Protein AF-A0A924BIV0-F1 (afdb_monomer_lite)

Secondary structure (DSSP, 8-state):
-HHHHHHHHHHHHHHHHHHHHHHHHHHHHHHHHHHHHHHHHHHHTT--------HHHHHHHHHHSTTHHHHHHT-HHHHHHHHHHHHHHHHHIIIIIHHHHHHHHHTT---HHHHHHHHHHHHHHHHHHHHHHHHHHHHH-HHHHHHHHHHHHHHHHHHHHHHHHHHHHHHHHHT--

Foldseek 3Di:
DVVVVVVVVVVVVVVVVVPPVVVVVVVVVVVVVVVVVVVVVVVVVPPPPPVLQPLVVLLVLCLVQPLRLCVSLVVNVSSVVLNCVLVVLVCCLVPPLVVVVVVCVVVVNPPVPSVVVNVCSVVVNVVSSVVSSVVSSLSSDPVNVVVVVVVVVVVVVVVVVVVVVVVVVVVVVVVVD

Radius of gyration: 33.02 Å; chains: 1; bounding box: 46×72×98 Å

Structure (mmCIF, N/CA/C/O backbone):
data_AF-A0A924BIV0-F1
#
_entry.id   AF-A0A924BIV0-F1
#
loop_
_atom_site.group_PDB
_atom_site.id
_atom_site.type_symbol
_atom_site.label_atom_id
_atom_site.label_alt_id
_atom_site.label_comp_id
_atom_site.label_asy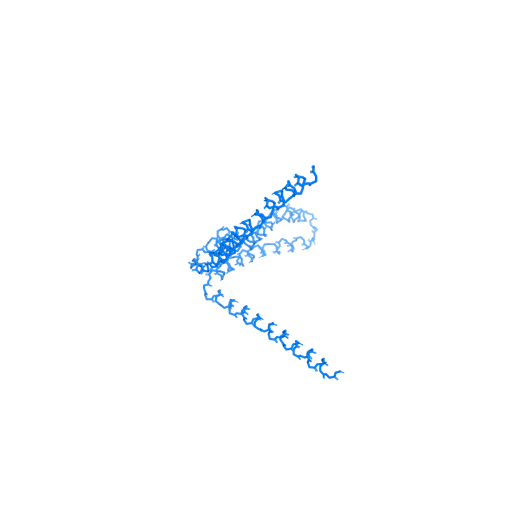m_id
_atom_site.label_entity_id
_atom_site.label_seq_id
_atom_site.pdbx_PDB_ins_code
_atom_site.Cartn_x
_atom_site.Cartn_y
_atom_site.Cartn_z
_atom_site.occupancy
_atom_site.B_iso_or_equiv
_atom_site.auth_seq_id
_atom_site.auth_comp_id
_atom_site.auth_asym_id
_atom_site.auth_atom_id
_atom_site.pdbx_PDB_model_num
ATOM 1 N N . MET A 1 1 ? 3.854 55.181 69.488 1.00 54.97 1 MET A N 1
ATOM 2 C CA . MET A 1 1 ? 4.369 54.739 68.169 1.00 54.97 1 MET A CA 1
ATOM 3 C C . MET A 1 1 ? 4.335 53.222 67.952 1.00 54.97 1 MET A C 1
ATOM 5 O O . MET A 1 1 ? 3.823 52.816 66.922 1.00 54.97 1 MET A O 1
ATOM 9 N N . LYS A 1 2 ? 4.766 52.363 68.896 1.00 56.31 2 LYS A N 1
ATOM 10 C CA . LYS A 1 2 ? 4.777 50.891 68.697 1.00 56.31 2 LYS A CA 1
ATOM 11 C C . LYS A 1 2 ? 3.407 50.256 68.369 1.00 56.31 2 LYS A C 1
ATOM 13 O O . LYS A 1 2 ? 3.348 49.389 67.512 1.00 56.31 2 LYS A O 1
ATOM 18 N N . LYS A 1 3 ? 2.306 50.734 68.967 1.00 59.84 3 LYS A N 1
ATOM 19 C CA . LYS A 1 3 ? 0.949 50.187 68.734 1.00 59.84 3 LYS A CA 1
ATOM 20 C C . LYS A 1 3 ? 0.393 50.441 67.320 1.00 59.84 3 LYS A C 1
ATOM 22 O O . LYS A 1 3 ? -0.387 49.635 66.831 1.00 59.84 3 LYS A O 1
ATOM 27 N N . LEU A 1 4 ? 0.813 51.524 66.658 1.00 59.03 4 LEU A N 1
ATOM 28 C CA . LEU A 1 4 ? 0.364 51.859 65.299 1.00 59.03 4 LEU A CA 1
ATOM 29 C C . LEU A 1 4 ? 1.021 50.935 64.261 1.00 59.03 4 LEU A C 1
ATOM 31 O O . LEU A 1 4 ? 0.364 50.459 63.343 1.00 59.03 4 LEU A O 1
ATOM 35 N N . LEU A 1 5 ? 2.304 50.621 64.462 1.00 62.44 5 LEU A N 1
ATOM 36 C CA . LEU A 1 5 ? 3.061 49.737 63.577 1.00 62.44 5 LEU A CA 1
ATOM 37 C C . LEU A 1 5 ? 2.518 48.299 63.616 1.00 62.44 5 LEU A C 1
ATOM 39 O O . LEU A 1 5 ? 2.387 47.661 62.577 1.00 62.44 5 LEU A O 1
ATOM 43 N N . THR A 1 6 ? 2.130 47.808 64.797 1.00 70.56 6 THR A N 1
ATOM 44 C CA . THR A 1 6 ? 1.538 46.468 64.944 1.00 70.56 6 THR A CA 1
ATOM 45 C C . THR A 1 6 ? 0.172 46.363 64.262 1.00 70.56 6 THR A C 1
ATOM 47 O O . THR A 1 6 ? -0.117 45.342 63.646 1.00 70.56 6 THR A O 1
ATOM 50 N N . ALA A 1 7 ? -0.645 47.422 64.312 1.00 72.00 7 ALA A N 1
ATOM 51 C CA . ALA A 1 7 ? -1.947 47.449 63.647 1.00 72.00 7 ALA A CA 1
ATOM 52 C C . ALA A 1 7 ? -1.818 47.447 62.114 1.00 72.00 7 ALA A C 1
ATOM 54 O O . ALA A 1 7 ? -2.550 46.725 61.444 1.00 72.00 7 ALA A O 1
ATOM 55 N N . ILE A 1 8 ? -0.845 48.184 61.565 1.00 69.94 8 ILE A N 1
ATOM 56 C CA . ILE A 1 8 ? -0.574 48.206 60.119 1.00 69.94 8 ILE A CA 1
ATOM 57 C C . ILE A 1 8 ? -0.080 46.834 59.642 1.00 69.94 8 ILE A C 1
ATOM 59 O O . ILE A 1 8 ? -0.554 46.335 58.628 1.00 69.94 8 ILE A O 1
ATOM 63 N N . ILE A 1 9 ? 0.809 46.177 60.396 1.00 71.38 9 ILE A N 1
ATOM 64 C CA . ILE A 1 9 ? 1.312 44.839 60.042 1.00 71.38 9 ILE A CA 1
ATOM 65 C C . ILE A 1 9 ? 0.191 43.789 60.083 1.00 71.38 9 ILE A C 1
ATOM 67 O O . ILE A 1 9 ? 0.097 42.974 59.165 1.00 71.38 9 ILE A O 1
ATOM 71 N N . LEU A 1 10 ? -0.692 43.824 61.092 1.00 69.56 10 LEU A N 1
ATOM 72 C CA . LEU A 1 10 ? -1.842 42.912 61.149 1.00 69.56 10 LEU A CA 1
ATOM 73 C C . LEU A 1 10 ? -2.824 43.151 59.996 1.00 69.56 10 LEU A C 1
ATOM 75 O O . LEU A 1 10 ? -3.313 42.191 59.409 1.00 69.56 10 LEU A O 1
ATOM 79 N N . PHE A 1 11 ? -3.090 44.412 59.649 1.00 65.69 11 PHE A N 1
ATOM 80 C CA . PHE A 1 11 ? -4.006 44.758 58.563 1.00 65.69 11 PHE A CA 1
ATOM 81 C C . PHE A 1 11 ? -3.480 44.278 57.201 1.00 65.69 11 PHE A C 1
ATOM 83 O O . PHE A 1 11 ? -4.224 43.674 56.430 1.00 65.69 11 PHE A O 1
ATOM 90 N N . THR A 1 12 ? -2.176 44.430 56.945 1.00 61.03 12 THR A N 1
ATOM 91 C CA . THR A 1 12 ? -1.530 43.917 55.725 1.00 61.03 12 THR A CA 1
ATOM 92 C C . THR A 1 12 ? -1.535 42.384 55.665 1.00 61.03 12 THR A C 1
ATOM 94 O O . THR A 1 12 ? -1.749 41.811 54.597 1.00 61.03 12 THR A O 1
ATOM 97 N N . LEU A 1 13 ? -1.361 41.697 56.801 1.00 57.44 13 LEU A N 1
ATOM 98 C CA . LEU A 1 13 ? -1.432 40.230 56.879 1.00 57.44 13 LEU A CA 1
ATOM 99 C C . LEU A 1 13 ? -2.846 39.689 56.618 1.00 57.44 13 LEU A C 1
ATOM 101 O O . LEU A 1 13 ? -2.993 38.666 55.951 1.00 57.44 13 LEU A O 1
ATOM 105 N N . ILE A 1 14 ? -3.880 40.380 57.103 1.00 61.72 14 ILE A N 1
ATOM 106 C CA . ILE A 1 14 ? -5.283 39.987 56.902 1.00 61.72 14 ILE A CA 1
ATOM 107 C C . ILE A 1 14 ? -5.689 40.137 55.428 1.00 61.72 14 ILE A C 1
ATOM 109 O O . ILE A 1 14 ? -6.331 39.240 54.883 1.00 61.72 14 ILE A O 1
ATOM 113 N N . ILE A 1 15 ? -5.263 41.214 54.758 1.00 58.22 15 ILE A N 1
ATOM 114 C CA . ILE A 1 15 ? -5.561 41.434 53.332 1.00 58.22 15 ILE A CA 1
ATOM 115 C C . ILE A 1 15 ? -4.856 40.396 52.445 1.00 58.22 15 ILE A C 1
ATOM 117 O O . ILE A 1 15 ? -5.466 39.879 51.510 1.00 58.22 15 ILE A O 1
ATOM 121 N N . ASN A 1 16 ? -3.609 40.025 52.757 1.00 53.41 16 ASN A N 1
ATOM 122 C CA . ASN A 1 16 ? -2.872 39.043 51.953 1.00 53.41 16 ASN A CA 1
ATOM 123 C C . ASN A 1 16 ? -3.368 37.597 52.124 1.00 53.41 16 ASN A C 1
ATOM 125 O O . ASN A 1 16 ? -3.280 36.819 51.177 1.00 53.41 16 ASN A O 1
ATOM 129 N N . ASN A 1 17 ? -3.918 37.222 53.284 1.00 50.62 17 ASN A N 1
ATOM 130 C CA . ASN A 1 17 ? -4.414 35.856 53.504 1.00 50.62 17 ASN A CA 1
ATOM 131 C C . ASN A 1 17 ? -5.829 35.603 52.953 1.00 50.62 17 ASN A C 1
ATOM 133 O O . ASN A 1 17 ? -6.187 34.448 52.731 1.00 50.62 17 ASN A O 1
ATOM 137 N N . GLY A 1 18 ? -6.633 36.643 52.705 1.00 48.94 18 GLY A N 1
ATOM 138 C CA . GLY A 1 18 ? -8.001 36.492 52.188 1.00 48.94 18 GLY A CA 1
ATOM 139 C C . GLY A 1 18 ? -8.084 36.054 50.719 1.00 48.94 18 GLY A C 1
ATOM 140 O O . GLY A 1 18 ? -9.016 35.346 50.341 1.00 48.94 18 GLY A O 1
ATOM 141 N N . ASN A 1 19 ? -7.091 36.407 49.894 1.00 48.97 19 ASN A N 1
ATOM 142 C CA . ASN A 1 19 ? -7.120 36.148 48.446 1.00 48.97 19 ASN A CA 1
ATOM 143 C C . ASN A 1 19 ? -6.689 34.728 48.035 1.00 48.97 19 ASN A C 1
ATOM 145 O O . ASN A 1 19 ? -7.022 34.285 46.937 1.00 48.97 19 ASN A O 1
ATOM 149 N N . SER A 1 20 ? -5.995 33.981 48.901 1.00 49.06 20 SER A N 1
ATOM 150 C CA . SER A 1 20 ? -5.478 32.642 48.561 1.00 49.06 20 SER A CA 1
ATOM 151 C C . SER A 1 20 ? -6.530 31.526 48.598 1.00 49.06 20 SER A C 1
ATOM 153 O O . SER A 1 20 ? -6.336 30.475 47.983 1.00 49.06 20 SER A O 1
ATOM 155 N N . TYR A 1 21 ? -7.658 31.734 49.285 1.00 48.28 21 TYR A N 1
ATOM 156 C CA . TYR A 1 21 ? -8.720 30.725 49.388 1.00 48.28 21 TYR A CA 1
ATOM 157 C C . TYR A 1 21 ? -9.764 30.847 48.273 1.00 48.28 21 TYR A C 1
ATOM 159 O O . TYR A 1 21 ? -10.243 29.828 47.783 1.00 48.28 21 TYR A O 1
ATOM 167 N N . ALA A 1 22 ? -10.070 32.067 47.817 1.00 49.75 22 ALA A N 1
ATOM 168 C CA . ALA A 1 22 ? -11.008 32.288 46.714 1.00 49.75 22 ALA A CA 1
ATOM 169 C C . ALA A 1 22 ? -10.437 31.809 45.365 1.00 49.75 22 ALA A C 1
ATOM 171 O O . ALA A 1 22 ? -11.135 31.143 44.601 1.00 49.75 22 ALA A O 1
ATOM 172 N N . LEU A 1 23 ? -9.141 32.043 45.118 1.00 51.00 23 LEU A N 1
ATOM 173 C CA . LEU A 1 23 ? -8.463 31.583 43.901 1.00 51.00 23 LEU A CA 1
ATOM 174 C C . LEU A 1 23 ? -8.389 30.050 43.810 1.00 51.00 23 LEU A C 1
ATOM 176 O O . LEU A 1 23 ? -8.570 29.490 42.734 1.00 51.00 23 LEU A O 1
ATOM 180 N N . ASN A 1 24 ? -8.192 29.337 44.922 1.00 50.16 24 ASN A N 1
ATOM 181 C CA . ASN A 1 24 ? -8.106 27.871 44.890 1.00 50.16 24 ASN A CA 1
ATOM 182 C C . ASN A 1 24 ? -9.438 27.181 44.550 1.00 50.16 24 ASN A C 1
ATOM 184 O O . ASN A 1 24 ? -9.433 26.112 43.939 1.00 50.16 24 ASN A O 1
ATOM 188 N N . ILE A 1 25 ? -10.579 27.777 44.908 1.00 53.41 25 ILE A N 1
ATOM 189 C CA . ILE A 1 25 ? -11.901 27.200 44.617 1.00 53.41 25 ILE A CA 1
ATOM 190 C C . ILE A 1 25 ? -12.259 27.401 43.136 1.00 53.41 25 ILE A C 1
ATOM 192 O O . ILE A 1 25 ? -12.757 26.477 42.493 1.00 53.41 25 ILE A O 1
ATOM 196 N N . GLU A 1 26 ? -11.931 28.564 42.567 1.00 49.59 26 GLU A N 1
ATOM 197 C CA . GLU A 1 26 ? -12.165 28.863 41.150 1.00 49.59 26 GLU A CA 1
ATOM 198 C C . GLU A 1 26 ? -11.260 28.032 40.224 1.00 49.59 26 GLU A C 1
ATOM 200 O O . GLU A 1 26 ? -11.732 27.474 39.230 1.00 49.59 26 GLU A O 1
ATOM 205 N N . TYR A 1 27 ? -9.984 27.845 40.586 1.00 53.78 27 TYR A N 1
ATOM 206 C CA . TYR A 1 27 ? -9.081 26.965 39.837 1.00 53.78 27 TYR A CA 1
ATOM 207 C C . TYR A 1 27 ? -9.521 25.499 39.892 1.00 53.78 27 TYR A C 1
ATOM 209 O O . TYR A 1 27 ? -9.468 24.821 38.867 1.00 53.78 27 TYR A O 1
ATOM 217 N N . LYS A 1 28 ? -10.007 25.011 41.042 1.00 51.41 28 LYS A N 1
ATOM 218 C CA . LYS A 1 28 ? -10.479 23.625 41.185 1.00 51.41 28 LYS A CA 1
ATOM 219 C C . LYS A 1 28 ? -11.774 23.357 40.407 1.00 51.41 28 LYS A C 1
ATOM 221 O O . LYS A 1 28 ? -11.894 22.328 39.750 1.00 51.41 28 LYS A O 1
ATOM 226 N N . ALA A 1 29 ? -12.715 24.303 40.400 1.00 56.84 29 ALA A N 1
ATOM 227 C CA . ALA A 1 29 ? -13.932 24.194 39.592 1.00 56.84 29 ALA A CA 1
ATOM 228 C C . ALA A 1 29 ? -13.631 24.238 38.080 1.00 56.84 29 ALA A C 1
ATOM 230 O O . ALA A 1 29 ? -14.266 23.538 37.286 1.00 56.84 29 ALA A O 1
ATOM 231 N N . LYS A 1 30 ? -12.629 25.029 37.673 1.00 54.56 30 LYS A N 1
ATOM 232 C CA . LYS A 1 30 ? -12.176 25.116 36.281 1.00 54.56 30 LYS A CA 1
ATOM 233 C C . LYS A 1 30 ? -11.409 23.869 35.836 1.00 54.56 30 LYS A C 1
ATOM 235 O O . LYS A 1 30 ? -11.572 23.445 34.700 1.00 54.56 30 LYS A O 1
ATOM 240 N N . THR A 1 31 ? -10.611 23.236 36.695 1.00 59.59 31 THR A N 1
ATOM 241 C CA . THR A 1 31 ? -9.927 21.983 36.335 1.00 59.59 31 THR A CA 1
ATOM 242 C C . THR A 1 31 ? -10.884 20.798 36.270 1.00 59.59 31 THR A C 1
ATOM 244 O O . THR A 1 31 ? -10.757 19.987 35.361 1.00 59.59 31 THR A O 1
ATOM 247 N N . GLU A 1 32 ? -11.890 20.713 37.143 1.00 59.19 32 GLU A N 1
ATOM 248 C CA . GLU A 1 32 ? -12.904 19.649 37.074 1.00 59.19 32 GLU A CA 1
ATOM 249 C C . GLU A 1 32 ? -13.795 19.759 35.825 1.00 59.19 32 GLU A C 1
ATOM 251 O O . GLU A 1 32 ? -14.144 18.738 35.224 1.00 59.19 32 GLU A O 1
ATOM 256 N N . SER A 1 33 ? -14.129 20.979 35.384 1.00 59.31 33 SER A N 1
ATOM 257 C CA . SER A 1 33 ? -14.843 21.181 34.119 1.00 59.31 33 SER A CA 1
ATOM 258 C C . SER A 1 33 ? -13.957 20.889 32.911 1.00 59.31 33 SER A C 1
ATOM 260 O O . SER A 1 33 ? -14.423 20.243 31.979 1.00 59.31 33 SER A O 1
ATOM 262 N N . LEU A 1 34 ? -12.673 21.259 32.943 1.00 57.16 34 LEU A N 1
ATOM 263 C CA . LEU A 1 34 ? -11.721 20.919 31.884 1.00 57.16 34 LEU A CA 1
ATOM 264 C C . LEU A 1 34 ? -11.458 19.412 31.798 1.00 57.16 34 LEU A C 1
ATOM 266 O O . LEU A 1 34 ? -11.381 18.892 30.696 1.00 57.16 34 LEU A O 1
ATOM 270 N N . VAL A 1 35 ? -11.400 18.684 32.917 1.00 64.62 35 VAL A N 1
ATOM 271 C CA . VAL A 1 35 ? -11.285 17.214 32.915 1.00 64.62 35 VAL A CA 1
ATOM 272 C C . VAL A 1 35 ? -12.550 16.568 32.349 1.00 64.62 35 VAL A C 1
ATOM 274 O O . VAL A 1 35 ? -12.443 15.661 31.529 1.00 64.62 35 VAL A O 1
ATOM 277 N N . LYS A 1 36 ? -13.744 17.061 32.708 1.00 63.56 36 LYS A N 1
ATOM 278 C CA . LYS A 1 36 ? -15.005 16.601 32.101 1.00 63.56 36 LYS A CA 1
ATOM 279 C C . LYS A 1 36 ? -15.085 16.928 30.613 1.00 63.56 36 LYS A C 1
ATOM 281 O O . LYS A 1 36 ? -15.560 16.097 29.855 1.00 63.56 36 LYS A O 1
ATOM 286 N N . ILE A 1 37 ? -14.610 18.096 30.182 1.00 61.84 37 ILE A N 1
ATOM 287 C CA . ILE A 1 37 ? -14.565 18.483 28.766 1.00 61.84 37 ILE A CA 1
ATOM 288 C C . ILE A 1 37 ? -13.548 17.622 28.013 1.00 61.84 37 ILE A C 1
ATOM 290 O O . ILE A 1 37 ? -13.878 17.131 26.946 1.00 61.84 37 ILE A O 1
ATOM 294 N N . SER A 1 38 ? -12.367 17.350 28.571 1.00 58.25 38 SER A N 1
ATOM 295 C CA . SER A 1 38 ? -11.393 16.433 27.969 1.00 58.25 38 SER A CA 1
ATOM 296 C C . SER A 1 38 ? -11.934 15.009 27.877 1.00 58.25 38 SER A C 1
ATOM 298 O O . SER A 1 38 ? -11.772 14.376 26.845 1.00 58.25 38 SER A O 1
ATOM 300 N N . GLN A 1 39 ? -12.641 14.524 28.902 1.00 60.22 39 GLN A N 1
ATOM 301 C CA . GLN A 1 39 ? -13.317 13.225 28.859 1.00 60.22 39 GLN A CA 1
ATOM 302 C C . GLN A 1 39 ? -14.479 13.212 27.861 1.00 60.22 39 GLN A C 1
ATOM 304 O O . GLN A 1 39 ? -14.672 12.208 27.193 1.00 60.22 39 GLN A O 1
ATOM 309 N N . LEU A 1 40 ? -15.237 14.304 27.719 1.00 58.66 40 LEU A N 1
ATOM 310 C CA . LEU A 1 40 ? -16.309 14.437 26.726 1.00 5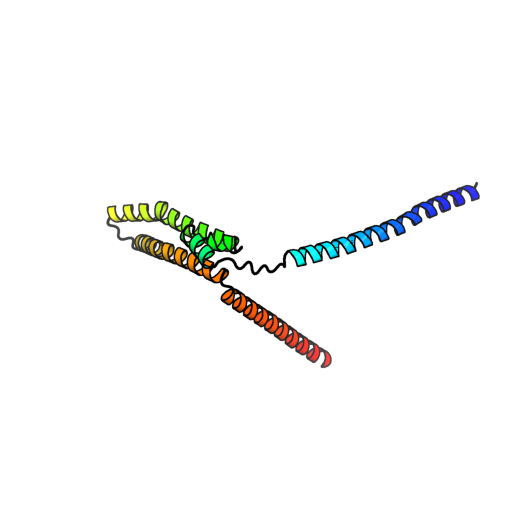8.66 40 LEU A CA 1
ATOM 311 C C . LEU A 1 40 ? -15.774 14.593 25.298 1.00 58.66 40 LEU A C 1
ATOM 313 O O . LEU A 1 40 ? -16.414 14.112 24.375 1.00 58.66 40 LEU A O 1
ATOM 317 N N . ILE A 1 41 ? -14.611 15.216 25.106 1.00 59.50 41 ILE A N 1
ATOM 318 C CA . ILE A 1 41 ? -13.907 15.270 23.819 1.00 59.50 41 ILE A CA 1
ATOM 319 C C . ILE A 1 41 ? -13.316 13.892 23.503 1.00 59.50 41 ILE A C 1
ATOM 321 O O . ILE A 1 41 ? -13.454 13.422 22.385 1.00 59.50 41 ILE A O 1
ATOM 325 N N . GLU A 1 42 ? -12.750 13.187 24.485 1.00 57.22 42 GLU A N 1
ATOM 326 C CA . GLU A 1 42 ? -12.236 11.824 24.303 1.00 57.22 42 GLU A CA 1
ATOM 327 C C . GLU A 1 42 ? -13.361 10.784 24.114 1.00 57.22 42 GLU A C 1
ATOM 329 O O . GLU A 1 42 ? -13.170 9.774 23.439 1.00 57.22 42 GLU A O 1
ATOM 334 N N . LEU A 1 43 ? -14.549 11.027 24.677 1.00 56.69 43 LEU A N 1
ATOM 335 C CA . LEU A 1 43 ? -15.765 10.241 24.434 1.00 56.69 43 LEU A CA 1
ATOM 336 C C . LEU A 1 43 ? -16.466 10.642 23.128 1.00 56.69 43 LEU A C 1
ATOM 338 O O . LEU A 1 43 ? -17.094 9.790 22.511 1.00 56.69 43 LEU A O 1
ATOM 342 N N . GLY A 1 44 ? -16.347 11.901 22.699 1.00 48.41 44 GLY A N 1
ATOM 343 C CA . GLY A 1 44 ? -16.893 12.420 21.440 1.00 48.41 44 GLY A CA 1
ATOM 344 C C . GLY A 1 44 ? -16.046 12.081 20.210 1.00 48.41 44 GLY A C 1
ATOM 345 O O . GLY A 1 44 ? -16.582 12.026 19.111 1.00 48.41 44 GLY A O 1
ATOM 346 N N . ASP A 1 45 ? -14.753 11.801 20.394 1.00 51.22 45 ASP A N 1
ATOM 347 C CA . ASP A 1 45 ? -13.850 11.282 19.351 1.00 51.22 45 ASP A CA 1
ATOM 348 C C . ASP A 1 45 ? -13.820 9.737 19.328 1.00 51.22 45 ASP A C 1
ATOM 350 O O . ASP A 1 45 ? -13.381 9.117 18.363 1.00 51.22 45 ASP A O 1
ATOM 354 N N . LYS A 1 46 ? -14.363 9.104 20.382 1.00 45.81 46 LYS A N 1
ATOM 355 C CA . LYS A 1 46 ? -14.773 7.688 20.420 1.00 45.81 46 LYS A CA 1
ATOM 356 C C . LYS A 1 46 ? -16.259 7.522 20.107 1.00 45.81 46 LYS A C 1
ATOM 358 O O . LYS A 1 46 ? -16.874 6.538 20.524 1.00 45.81 46 LYS A O 1
ATOM 363 N N . ASP A 1 47 ? -16.833 8.435 19.327 1.00 48.38 47 ASP A N 1
ATOM 364 C CA . ASP A 1 47 ? -17.907 8.016 18.443 1.00 48.38 47 ASP A CA 1
ATOM 365 C C . ASP A 1 47 ? -17.236 7.134 17.386 1.00 48.38 47 ASP A C 1
ATOM 367 O O . ASP A 1 47 ? -16.818 7.578 16.311 1.00 48.38 47 ASP A O 1
ATOM 371 N N . ASP A 1 48 ? -17.081 5.858 17.760 1.00 53.66 48 ASP A N 1
ATOM 372 C CA . ASP A 1 48 ? -17.036 4.707 16.874 1.00 53.66 48 ASP A CA 1
ATOM 373 C C . ASP A 1 48 ? -18.318 4.756 16.029 1.00 53.66 48 ASP A C 1
ATOM 375 O O . ASP A 1 48 ? -19.168 3.860 16.067 1.00 53.66 48 ASP A O 1
ATOM 379 N N . SER A 1 49 ? -18.439 5.786 15.193 1.00 51.19 49 SER A N 1
ATOM 380 C CA . SER A 1 49 ? -19.024 5.634 13.899 1.00 51.19 49 SER A CA 1
ATOM 381 C C . SER A 1 49 ? -18.225 4.485 13.288 1.00 51.19 49 SER A C 1
ATOM 383 O O . SER A 1 49 ? -17.230 4.632 12.579 1.00 51.19 49 SER A O 1
ATOM 385 N N . ILE A 1 50 ? -18.769 3.289 13.483 1.00 54.16 50 ILE A N 1
ATOM 386 C CA . ILE A 1 50 ? -19.049 2.381 12.392 1.00 54.16 50 ILE A CA 1
ATOM 387 C C . ILE A 1 50 ? -19.852 3.219 11.383 1.00 54.16 50 ILE A C 1
ATOM 389 O O . ILE A 1 50 ? -21.046 3.039 11.168 1.00 54.16 50 ILE A O 1
ATOM 393 N N . ASN A 1 51 ? -19.203 4.236 10.811 1.00 57.88 51 ASN A N 1
ATOM 394 C CA . ASN A 1 51 ? -19.569 4.840 9.574 1.00 57.88 51 ASN A CA 1
ATOM 395 C C . ASN A 1 51 ? -19.485 3.622 8.688 1.00 57.88 51 ASN A C 1
ATOM 397 O O . ASN A 1 51 ? -18.392 3.105 8.447 1.00 57.88 51 ASN A O 1
ATOM 401 N N . ASN A 1 52 ? -20.657 3.096 8.341 1.00 65.12 52 ASN A N 1
ATOM 402 C CA . ASN A 1 52 ? -20.836 2.033 7.374 1.00 65.12 52 ASN A CA 1
ATOM 403 C C . ASN A 1 52 ? -20.361 2.596 6.029 1.00 65.12 52 ASN A C 1
ATOM 405 O O . ASN A 1 52 ? -21.150 2.916 5.142 1.00 65.12 52 ASN A O 1
ATOM 409 N N . LYS A 1 53 ? -19.052 2.836 5.933 1.00 78.56 53 LYS A N 1
ATOM 410 C CA . LYS A 1 53 ? -18.351 3.308 4.761 1.00 78.56 53 LYS A CA 1
ATOM 411 C C . LYS A 1 53 ? -18.543 2.214 3.745 1.00 78.56 53 LYS A C 1
ATOM 413 O O . LYS A 1 53 ? -18.309 1.045 4.032 1.00 78.56 53 LYS A O 1
ATOM 418 N N . ASN A 1 54 ? -19.057 2.588 2.586 1.00 88.12 54 ASN A N 1
ATOM 419 C CA . ASN A 1 54 ? -19.435 1.602 1.598 1.00 88.12 54 ASN A CA 1
ATOM 420 C C . ASN A 1 54 ? -18.156 0.943 1.046 1.00 88.12 54 ASN A C 1
ATOM 422 O O . ASN A 1 54 ? -17.353 1.652 0.428 1.00 88.12 54 ASN A O 1
ATOM 426 N N . PRO A 1 55 ? -17.960 -0.380 1.215 1.00 89.25 55 PRO A N 1
ATOM 427 C CA . PRO A 1 55 ? -16.725 -1.026 0.787 1.00 89.25 55 PRO A CA 1
ATOM 428 C C . PRO A 1 55 ? -16.511 -0.987 -0.717 1.00 89.25 55 PRO A C 1
ATOM 430 O O . PRO A 1 55 ? -15.386 -0.858 -1.196 1.00 89.25 55 PRO A O 1
ATOM 433 N N . ILE A 1 56 ? -17.607 -1.019 -1.473 1.00 91.31 56 ILE A N 1
ATOM 434 C CA . ILE A 1 56 ? -17.586 -0.898 -2.928 1.00 91.31 56 ILE A CA 1
ATOM 435 C C . ILE A 1 56 ? -17.143 0.511 -3.325 1.00 91.31 56 ILE A C 1
ATOM 437 O O . ILE A 1 56 ? -16.381 0.663 -4.274 1.00 91.31 56 ILE A O 1
ATOM 441 N N . LEU A 1 57 ? -17.566 1.541 -2.584 1.00 92.06 57 LEU A N 1
ATOM 442 C CA . LEU A 1 57 ? -17.131 2.916 -2.832 1.00 92.06 57 LEU A CA 1
ATOM 443 C C . LEU A 1 57 ? -15.644 3.096 -2.497 1.00 92.06 57 LEU A C 1
ATOM 445 O O . LEU A 1 57 ? -14.911 3.677 -3.293 1.00 92.06 57 LEU A O 1
ATOM 449 N N . ALA A 1 58 ? -15.182 2.565 -1.360 1.00 91.69 58 ALA A N 1
ATOM 450 C CA . ALA A 1 58 ? -13.771 2.605 -0.974 1.00 91.69 58 ALA A CA 1
ATOM 451 C C . ALA A 1 58 ? -12.890 1.902 -2.020 1.00 91.69 58 ALA A C 1
ATOM 453 O O . ALA A 1 58 ? -11.887 2.453 -2.479 1.00 91.69 58 ALA A O 1
ATOM 454 N N . ALA A 1 59 ? -13.306 0.712 -2.456 1.00 91.62 59 ALA A N 1
ATOM 455 C CA . ALA A 1 59 ? -12.652 -0.032 -3.520 1.00 91.62 59 ALA A CA 1
ATOM 456 C C . ALA A 1 59 ? -12.681 0.752 -4.842 1.00 91.62 59 ALA A C 1
ATOM 458 O O . ALA A 1 59 ? -11.641 0.953 -5.458 1.00 91.62 59 ALA A O 1
ATOM 459 N N . GLY A 1 60 ? -13.838 1.268 -5.261 1.00 93.00 60 GLY A N 1
ATOM 460 C CA . GLY A 1 60 ? -13.970 2.064 -6.484 1.00 93.00 60 GLY A CA 1
ATOM 461 C C . GLY A 1 60 ? -13.059 3.295 -6.493 1.00 93.00 60 GLY A C 1
ATOM 462 O O . GLY A 1 60 ? -12.375 3.547 -7.481 1.00 93.00 60 GLY A O 1
ATOM 463 N N . LEU A 1 61 ? -12.965 4.011 -5.370 1.00 91.19 61 LEU A N 1
ATOM 464 C CA . LEU A 1 61 ? -12.056 5.149 -5.216 1.00 91.19 61 LEU A CA 1
ATOM 465 C C . LEU A 1 61 ? -10.589 4.729 -5.339 1.00 91.19 61 LEU A C 1
ATOM 467 O O . LEU A 1 61 ? -9.845 5.370 -6.073 1.00 91.19 61 LEU A O 1
ATOM 471 N N . SER A 1 62 ? -10.184 3.646 -4.666 1.00 91.38 62 SER A N 1
ATOM 472 C CA . SER A 1 62 ? -8.808 3.122 -4.735 1.00 91.38 62 SER A CA 1
ATOM 473 C C . SER A 1 62 ? -8.447 2.584 -6.128 1.00 91.38 62 SER A C 1
ATOM 475 O O . SER A 1 62 ? -7.284 2.610 -6.531 1.00 91.38 62 SER A O 1
ATOM 477 N N . PHE A 1 63 ? -9.445 2.107 -6.877 1.00 91.94 63 PHE A N 1
ATOM 478 C CA . PHE A 1 63 ? -9.269 1.665 -8.256 1.00 91.94 63 PHE A CA 1
ATOM 479 C C . PHE A 1 63 ? -8.969 2.840 -9.188 1.00 91.94 63 PHE A C 1
ATOM 481 O O . PHE A 1 63 ? -8.057 2.738 -9.994 1.00 91.94 63 PHE A O 1
ATOM 488 N N . VAL A 1 64 ? -9.687 3.962 -9.066 1.00 92.75 64 VAL A N 1
ATOM 489 C CA . VAL A 1 64 ? -9.459 5.145 -9.918 1.00 92.75 64 VAL A CA 1
ATOM 490 C C . VAL A 1 64 ? -8.209 5.913 -9.492 1.00 92.75 64 VAL A C 1
ATOM 492 O O . VAL A 1 64 ? -7.418 6.325 -10.336 1.00 92.75 64 VAL A O 1
ATOM 495 N N . ILE A 1 65 ? -8.032 6.115 -8.185 1.00 93.88 65 ILE A N 1
ATOM 496 C CA . ILE A 1 65 ? -6.907 6.855 -7.614 1.00 93.88 65 ILE A CA 1
ATOM 497 C C . ILE A 1 65 ? -6.237 5.960 -6.564 1.00 93.88 65 ILE A C 1
ATOM 499 O O . ILE A 1 65 ? -6.841 5.703 -5.516 1.00 93.88 65 ILE A O 1
ATOM 503 N N . PRO A 1 66 ? -4.992 5.503 -6.790 1.00 93.19 66 PRO A N 1
ATOM 504 C CA . PRO A 1 66 ? -4.322 4.602 -5.860 1.00 93.19 66 PRO A CA 1
ATOM 505 C C . PRO A 1 66 ? -4.238 5.235 -4.466 1.00 93.19 66 PRO A C 1
ATOM 507 O O . PRO A 1 66 ? -3.793 6.368 -4.309 1.00 93.19 66 PRO A O 1
ATOM 510 N N . GLY A 1 67 ? -4.704 4.510 -3.446 1.00 91.44 67 GLY A N 1
ATOM 511 C CA . GLY A 1 67 ? -4.693 4.973 -2.054 1.00 91.44 67 GLY A CA 1
ATOM 512 C C . GLY A 1 67 ? -5.884 5.849 -1.639 1.00 91.44 67 GLY A C 1
ATOM 513 O O . GLY A 1 67 ? -6.097 6.044 -0.441 1.00 91.44 67 GLY A O 1
ATOM 514 N N . ALA A 1 68 ? -6.732 6.316 -2.564 1.00 93.31 68 ALA A N 1
ATOM 515 C CA . ALA A 1 68 ? -7.882 7.161 -2.216 1.00 93.31 68 ALA A CA 1
ATOM 516 C C . ALA A 1 68 ? -8.934 6.429 -1.368 1.00 93.31 68 ALA A C 1
ATOM 518 O O . ALA A 1 68 ? -9.503 7.015 -0.448 1.00 93.31 68 ALA A O 1
ATOM 519 N N . GLY A 1 69 ? -9.153 5.133 -1.612 1.00 92.75 69 GLY A N 1
ATOM 520 C CA . GLY A 1 69 ? -10.056 4.318 -0.792 1.00 92.75 69 GLY A CA 1
ATOM 521 C C . GLY A 1 69 ? -9.624 4.209 0.671 1.00 92.75 69 GLY A C 1
ATOM 522 O O . GLY A 1 69 ? -10.457 4.192 1.572 1.00 92.75 69 GLY A O 1
ATOM 523 N N . GLN A 1 70 ? -8.316 4.211 0.928 1.00 93.56 70 GLN A N 1
ATOM 524 C CA . GLN A 1 70 ? -7.772 4.179 2.288 1.00 93.56 70 GLN A CA 1
ATOM 525 C C . GLN A 1 70 ? -7.929 5.530 2.986 1.00 93.56 70 GLN A C 1
ATOM 527 O O . GLN A 1 70 ? -8.313 5.569 4.152 1.00 93.56 70 GLN A O 1
ATOM 532 N N . ILE A 1 71 ? -7.733 6.638 2.261 1.00 93.50 71 ILE A N 1
ATOM 533 C CA . ILE A 1 71 ? -8.034 7.987 2.766 1.00 93.50 71 ILE A CA 1
ATOM 534 C C . ILE A 1 71 ? -9.523 8.101 3.105 1.00 93.50 71 ILE A C 1
ATOM 536 O O . ILE A 1 71 ? -9.865 8.577 4.186 1.00 93.50 71 ILE A O 1
ATOM 540 N N . TYR A 1 72 ? -10.406 7.591 2.239 1.00 90.56 72 TYR A N 1
ATOM 541 C CA . TYR A 1 72 ? -11.841 7.527 2.514 1.00 90.56 72 TYR A CA 1
ATOM 542 C C . TYR A 1 72 ? -12.132 6.744 3.797 1.00 90.56 72 TYR A C 1
ATOM 544 O O . TYR A 1 72 ? -12.934 7.191 4.616 1.00 90.56 72 TYR A O 1
ATOM 552 N N . ASN A 1 73 ? -11.421 5.642 4.045 1.00 89.31 73 ASN A N 1
ATOM 553 C CA . ASN A 1 73 ? -11.561 4.855 5.270 1.00 89.31 73 ASN A CA 1
ATOM 554 C C . ASN A 1 73 ? -10.969 5.523 6.520 1.00 89.31 73 ASN A C 1
ATOM 556 O O . ASN A 1 73 ? -11.296 5.102 7.624 1.00 89.31 73 ASN A O 1
ATOM 560 N N . GLY A 1 74 ? -10.246 6.637 6.385 1.00 88.69 74 GLY A N 1
ATOM 561 C CA . GLY A 1 74 ? -9.572 7.331 7.490 1.00 88.69 74 GLY A CA 1
ATOM 562 C C . GLY A 1 74 ? -8.134 6.857 7.711 1.00 88.69 74 GLY A C 1
ATOM 563 O O . GLY A 1 74 ? -7.420 7.393 8.553 1.00 88.69 74 GLY A O 1
ATOM 564 N N . GLU A 1 75 ? -7.659 5.901 6.912 1.00 90.06 75 GLU A N 1
ATOM 565 C CA . GLU A 1 75 ? -6.288 5.397 6.939 1.00 90.06 75 GLU A CA 1
ATOM 566 C C . GLU A 1 75 ? -5.359 6.296 6.098 1.00 90.06 75 GLU A C 1
ATOM 568 O O . GLU A 1 75 ? -4.734 5.852 5.134 1.00 90.06 75 GLU A O 1
ATOM 573 N N . ILE A 1 76 ? -5.266 7.582 6.459 1.00 92.56 76 ILE A N 1
ATOM 574 C CA . ILE A 1 76 ? -4.575 8.621 5.671 1.00 92.56 76 ILE A CA 1
ATOM 575 C C . ILE A 1 76 ? -3.118 8.244 5.375 1.00 92.56 76 ILE A C 1
ATOM 577 O O . ILE A 1 76 ? -2.671 8.344 4.235 1.00 92.56 76 ILE A O 1
ATOM 581 N N . ILE A 1 77 ? -2.383 7.763 6.383 1.00 93.69 77 ILE A N 1
ATOM 582 C CA . ILE A 1 77 ? -0.963 7.404 6.239 1.00 93.69 77 ILE A CA 1
ATOM 583 C C . ILE A 1 77 ? -0.785 6.259 5.230 1.00 93.69 77 ILE A C 1
ATOM 585 O O . ILE A 1 77 ? 0.120 6.318 4.399 1.00 93.69 77 ILE A O 1
ATOM 589 N N . LYS A 1 78 ? -1.658 5.241 5.270 1.00 90.88 78 LYS A N 1
ATOM 590 C CA . LYS A 1 78 ? -1.617 4.116 4.319 1.00 90.88 78 LYS A CA 1
ATOM 591 C C . LYS A 1 78 ? -1.970 4.578 2.906 1.00 90.88 78 LYS A C 1
ATOM 593 O O . LYS A 1 78 ? -1.269 4.238 1.958 1.00 90.88 78 LYS A O 1
ATOM 598 N N . GLY A 1 79 ? -3.007 5.406 2.779 1.00 91.44 79 GLY A N 1
ATOM 599 C CA . GLY A 1 79 ? -3.428 5.940 1.487 1.00 91.44 79 GLY A CA 1
ATOM 600 C C . GLY A 1 79 ? -2.336 6.762 0.811 1.00 91.44 79 GLY A C 1
ATOM 601 O O . GLY A 1 79 ? -2.027 6.538 -0.357 1.00 91.44 79 GLY A O 1
ATOM 602 N N . ILE A 1 80 ? -1.692 7.659 1.562 1.00 94.75 80 ILE A N 1
ATOM 603 C CA . ILE A 1 80 ? -0.581 8.473 1.057 1.00 94.75 80 ILE A CA 1
ATOM 604 C C . ILE A 1 80 ? 0.624 7.601 0.693 1.00 94.75 80 ILE A C 1
ATOM 606 O O . ILE A 1 80 ? 1.236 7.830 -0.349 1.00 94.75 80 ILE A O 1
ATOM 610 N N . SER A 1 81 ? 0.973 6.594 1.500 1.00 95.06 81 SER A N 1
ATOM 611 C CA . SER A 1 81 ? 2.129 5.742 1.201 1.00 95.06 81 SER A CA 1
ATOM 612 C C . SER A 1 81 ? 1.924 4.903 -0.061 1.00 95.06 81 SER A C 1
ATOM 614 O O . SER A 1 81 ? 2.847 4.793 -0.866 1.00 95.06 81 SER A O 1
ATOM 616 N N . ILE A 1 82 ? 0.715 4.381 -0.292 1.00 93.94 82 ILE A N 1
ATOM 617 C CA . ILE A 1 82 ? 0.377 3.671 -1.533 1.00 93.94 82 ILE A CA 1
ATOM 618 C C . ILE A 1 82 ? 0.369 4.619 -2.727 1.00 93.94 82 ILE A C 1
ATOM 620 O O . ILE A 1 82 ? 0.928 4.276 -3.767 1.00 93.94 82 ILE A O 1
ATOM 624 N N . PHE A 1 83 ? -0.198 5.816 -2.578 1.00 94.56 83 PHE A N 1
ATOM 625 C CA . PHE A 1 83 ? -0.179 6.822 -3.637 1.00 94.56 83 PHE A CA 1
ATOM 626 C C . PHE A 1 83 ? 1.259 7.172 -4.050 1.00 94.56 83 PHE A C 1
ATOM 628 O O . PHE A 1 83 ? 1.610 7.068 -5.224 1.00 94.56 83 PHE A O 1
ATOM 635 N N . ILE A 1 84 ? 2.119 7.506 -3.081 1.00 96.00 84 ILE A N 1
ATOM 636 C CA . ILE A 1 84 ? 3.536 7.808 -3.325 1.00 96.00 84 ILE A CA 1
ATOM 637 C C . ILE A 1 84 ? 4.265 6.590 -3.897 1.00 96.00 84 ILE A C 1
ATOM 639 O O . ILE A 1 84 ? 5.082 6.753 -4.794 1.00 96.00 84 ILE A O 1
ATOM 643 N N . GLY A 1 85 ? 3.975 5.379 -3.420 1.00 94.44 85 GLY A N 1
ATOM 644 C CA . GLY A 1 85 ? 4.594 4.154 -3.923 1.00 94.44 85 GLY A CA 1
ATOM 645 C C . GLY A 1 85 ? 4.280 3.900 -5.397 1.00 94.44 85 GLY A C 1
ATOM 646 O O . GLY A 1 85 ? 5.193 3.664 -6.183 1.00 94.44 85 GLY A O 1
ATOM 647 N N . VAL A 1 86 ? 3.008 4.004 -5.792 1.00 93.62 86 VAL A N 1
ATOM 648 C CA . VAL A 1 86 ? 2.578 3.791 -7.184 1.00 93.62 86 VAL A CA 1
ATOM 649 C C . VAL A 1 86 ? 3.126 4.884 -8.101 1.00 93.62 86 VAL A C 1
ATOM 651 O O . VAL A 1 86 ? 3.726 4.574 -9.130 1.00 93.62 86 VAL A O 1
ATOM 654 N N . ILE A 1 87 ? 2.973 6.157 -7.722 1.00 94.62 87 ILE A N 1
ATOM 655 C CA . ILE A 1 87 ? 3.476 7.281 -8.523 1.00 94.62 87 ILE A CA 1
ATOM 656 C C . ILE A 1 87 ? 5.006 7.263 -8.584 1.00 94.62 87 ILE A C 1
ATOM 658 O O . ILE A 1 87 ? 5.579 7.413 -9.657 1.00 94.62 87 ILE A O 1
ATOM 662 N N . GLY A 1 88 ? 5.676 7.033 -7.457 1.00 94.81 88 GLY A N 1
ATOM 663 C CA . GLY A 1 88 ? 7.132 6.981 -7.365 1.00 94.81 88 GLY A CA 1
ATOM 664 C C . GLY A 1 88 ? 7.735 5.860 -8.205 1.00 94.81 88 GLY A C 1
ATOM 665 O O . GLY A 1 88 ? 8.690 6.109 -8.936 1.00 94.81 88 GLY A O 1
ATOM 666 N N . LEU A 1 89 ? 7.152 4.655 -8.169 1.00 93.12 89 LEU A N 1
ATOM 667 C CA . LEU A 1 89 ? 7.577 3.550 -9.035 1.00 93.12 89 LEU A CA 1
ATOM 668 C C . LEU A 1 89 ? 7.346 3.865 -10.515 1.00 93.12 89 LEU A C 1
ATOM 670 O O . LEU A 1 89 ? 8.227 3.597 -11.324 1.00 93.12 89 LEU A O 1
ATOM 674 N N . GLY A 1 90 ? 6.210 4.474 -10.869 1.00 92.69 90 GLY A N 1
ATOM 675 C CA . GLY A 1 90 ? 5.932 4.875 -12.250 1.00 92.69 90 GLY A CA 1
ATOM 676 C C . GLY A 1 90 ? 6.908 5.935 -12.770 1.00 92.69 90 GLY A C 1
ATOM 677 O O . GLY A 1 90 ? 7.408 5.827 -13.887 1.00 92.69 90 GLY A O 1
ATOM 678 N N . LEU A 1 91 ? 7.236 6.935 -11.947 1.00 94.38 91 LEU A N 1
ATOM 679 C CA . LEU A 1 91 ? 8.227 7.956 -12.292 1.00 94.38 91 LEU A CA 1
ATOM 680 C C . LEU A 1 91 ? 9.632 7.360 -12.413 1.00 94.38 91 LEU A C 1
ATOM 682 O O . LEU A 1 91 ? 10.369 7.718 -13.328 1.00 94.38 91 LEU A O 1
ATOM 686 N N . LEU A 1 92 ? 10.003 6.449 -11.513 1.00 92.38 92 LEU A N 1
ATOM 687 C CA . LEU A 1 92 ? 11.292 5.767 -11.555 1.00 92.38 92 LEU A CA 1
ATOM 688 C C . LEU A 1 92 ? 11.428 4.894 -12.812 1.00 92.38 92 LEU A C 1
ATOM 690 O O . LEU A 1 92 ? 12.476 4.933 -13.459 1.00 92.38 92 LEU A O 1
ATOM 694 N N . ASP A 1 93 ? 10.372 4.170 -13.194 1.00 90.00 93 ASP A N 1
ATOM 695 C CA . ASP A 1 93 ? 10.345 3.388 -14.435 1.00 90.00 93 ASP A CA 1
ATOM 696 C C . ASP A 1 93 ? 10.535 4.295 -15.659 1.00 90.00 93 ASP A C 1
ATOM 698 O O . ASP A 1 93 ? 11.448 4.086 -16.457 1.00 90.00 93 ASP A O 1
ATOM 702 N N . TYR A 1 94 ? 9.746 5.369 -15.748 1.00 92.31 94 TYR A N 1
ATOM 703 C CA . TYR A 1 94 ? 9.742 6.279 -16.893 1.00 92.31 94 TYR A CA 1
ATOM 704 C C . TYR A 1 94 ? 11.039 7.088 -17.052 1.00 92.31 94 TYR A C 1
ATOM 706 O O . TYR A 1 94 ? 11.553 7.230 -18.161 1.00 92.31 94 TYR A O 1
ATOM 714 N N . PHE A 1 95 ? 11.580 7.648 -15.963 1.00 94.38 95 PHE A N 1
ATOM 715 C CA . PHE A 1 95 ? 12.738 8.548 -16.040 1.00 94.38 95 PHE A CA 1
ATOM 716 C C . PHE A 1 95 ? 14.087 7.838 -15.975 1.00 94.38 95 PHE A C 1
ATOM 718 O O . PHE A 1 95 ? 15.065 8.373 -16.493 1.00 94.38 95 PHE A O 1
ATOM 725 N N . ILE A 1 96 ? 14.169 6.682 -15.313 1.00 91.12 96 ILE A N 1
ATOM 726 C CA . ILE A 1 96 ? 15.451 6.024 -15.037 1.00 91.12 96 ILE A CA 1
ATOM 727 C C . ILE A 1 96 ? 15.542 4.695 -15.773 1.00 91.12 96 ILE A C 1
ATOM 729 O O . ILE A 1 96 ? 16.467 4.495 -16.557 1.00 91.12 96 ILE A O 1
ATOM 733 N N . ILE A 1 97 ? 14.590 3.788 -15.548 1.00 86.81 97 ILE A N 1
ATOM 734 C CA . ILE A 1 97 ? 14.703 2.415 -16.049 1.00 86.81 97 ILE A CA 1
ATOM 735 C C . ILE A 1 97 ? 14.550 2.369 -17.571 1.00 86.81 97 ILE A C 1
ATOM 737 O O . ILE A 1 97 ? 15.402 1.796 -18.249 1.00 86.81 97 ILE A O 1
ATOM 741 N N . GLU A 1 98 ? 13.504 2.982 -18.126 1.00 86.06 98 GLU A N 1
ATOM 742 C CA . GLU A 1 98 ? 13.218 2.905 -19.560 1.00 86.06 98 GLU A CA 1
ATOM 743 C C . GLU A 1 98 ? 14.315 3.548 -20.435 1.00 86.06 98 GLU A C 1
ATOM 745 O O . GLU A 1 98 ? 14.721 2.920 -21.421 1.00 86.06 98 GLU A O 1
ATOM 750 N N . PRO A 1 99 ? 14.865 4.736 -20.107 1.00 87.56 99 PRO A N 1
ATOM 751 C CA . PRO A 1 99 ? 15.955 5.323 -20.884 1.00 87.56 99 PRO A CA 1
ATOM 752 C C . PRO A 1 99 ? 17.235 4.482 -20.846 1.00 87.56 99 PRO A C 1
ATOM 754 O O . PRO A 1 99 ? 17.880 4.308 -21.881 1.00 87.56 99 PRO A O 1
ATOM 757 N N . ILE A 1 100 ? 17.582 3.920 -19.682 1.00 85.56 100 ILE A N 1
ATOM 758 C CA . ILE A 1 100 ? 18.777 3.079 -19.517 1.00 85.56 100 ILE A CA 1
ATOM 759 C C . ILE A 1 100 ? 18.610 1.753 -20.266 1.00 85.56 100 ILE A C 1
ATOM 761 O O . ILE A 1 100 ? 19.523 1.329 -20.975 1.00 85.56 100 ILE A O 1
ATOM 765 N N . ALA A 1 101 ? 17.436 1.123 -20.172 1.00 82.25 101 ALA A N 1
ATOM 766 C CA . ALA A 1 101 ? 17.134 -0.106 -20.902 1.00 82.25 101 ALA A CA 1
ATOM 767 C C . ALA A 1 101 ? 17.242 0.107 -22.424 1.00 82.25 101 ALA A C 1
ATOM 769 O O . ALA A 1 101 ? 17.916 -0.661 -23.110 1.00 82.25 101 ALA A O 1
ATOM 770 N N . LYS A 1 102 ? 16.682 1.209 -22.951 1.00 83.81 102 LYS A N 1
ATOM 771 C CA . LYS A 1 102 ? 16.802 1.571 -24.378 1.00 83.81 102 LYS A CA 1
ATOM 772 C C . LYS A 1 102 ? 18.250 1.828 -24.805 1.00 83.81 102 LYS A C 1
ATOM 774 O O . LYS A 1 102 ? 18.633 1.448 -25.909 1.00 83.81 102 LYS A O 1
ATOM 779 N N . GLN A 1 103 ? 19.064 2.458 -23.957 1.00 83.44 103 GLN A N 1
ATOM 780 C CA . GLN A 1 103 ? 20.479 2.699 -24.252 1.00 83.44 103 GLN A CA 1
ATOM 781 C C . GLN A 1 103 ? 21.288 1.393 -24.318 1.00 83.44 103 GLN A C 1
ATOM 783 O O . GLN A 1 103 ? 22.140 1.239 -25.197 1.00 83.44 103 GLN A O 1
ATOM 788 N N . ASN A 1 104 ? 21.007 0.442 -23.425 1.00 76.31 104 ASN A N 1
ATOM 789 C CA . ASN A 1 104 ? 21.703 -0.845 -23.384 1.00 76.31 104 ASN A CA 1
ATOM 790 C C . ASN A 1 104 ? 21.399 -1.706 -24.615 1.00 76.31 104 ASN A C 1
ATOM 792 O O . ASN A 1 104 ? 22.325 -2.294 -25.180 1.00 76.31 104 ASN A O 1
ATOM 796 N N . ASP A 1 105 ? 20.149 -1.696 -25.083 1.00 74.44 105 ASP A N 1
ATOM 797 C CA . ASP A 1 105 ? 19.709 -2.436 -26.271 1.00 74.44 105 ASP A CA 1
ATOM 798 C C . ASP A 1 105 ? 20.446 -1.959 -27.543 1.00 74.44 105 ASP A C 1
ATOM 800 O O . ASP A 1 105 ? 20.977 -2.754 -28.322 1.00 74.44 105 ASP A O 1
ATOM 804 N N . ILE A 1 106 ? 20.633 -0.638 -27.686 1.00 72.12 106 ILE A N 1
ATOM 805 C CA . ILE A 1 106 ? 21.427 -0.031 -28.773 1.00 72.12 106 ILE A CA 1
ATOM 806 C C . ILE A 1 106 ? 22.908 -0.443 -28.694 1.00 72.12 106 ILE A C 1
ATOM 808 O O . ILE A 1 106 ? 23.566 -0.614 -29.722 1.00 72.12 106 ILE A O 1
ATOM 812 N N . SER A 1 107 ? 23.443 -0.631 -27.485 1.00 70.00 107 SER A N 1
ATOM 813 C CA . SER A 1 107 ? 24.846 -1.011 -27.275 1.00 70.00 107 SER A CA 1
ATOM 814 C C . SER A 1 107 ? 25.124 -2.517 -27.425 1.00 70.00 107 SER A C 1
ATOM 816 O O . SER A 1 107 ? 26.283 -2.923 -27.344 1.00 70.00 107 SER A O 1
ATOM 818 N N . LYS A 1 108 ? 24.089 -3.354 -27.641 1.00 67.88 108 LYS A N 1
ATOM 819 C CA . LYS A 1 108 ? 24.157 -4.835 -27.630 1.00 67.88 108 LYS A CA 1
ATOM 820 C C . LYS A 1 108 ? 24.854 -5.418 -26.392 1.00 67.88 108 LYS A C 1
ATOM 822 O O . LYS A 1 108 ? 25.375 -6.534 -26.430 1.00 67.88 108 LYS A O 1
ATOM 827 N N . LYS A 1 109 ? 24.881 -4.674 -25.289 1.00 64.88 109 LYS A N 1
ATOM 828 C CA . LYS A 1 109 ? 25.449 -5.129 -24.027 1.00 64.88 109 LYS A CA 1
ATOM 829 C C . LYS A 1 109 ? 24.309 -5.644 -23.155 1.00 64.88 109 LYS A C 1
ATOM 831 O O . LYS A 1 109 ? 23.464 -4.877 -22.707 1.00 64.88 109 LYS A O 1
ATOM 836 N N . SER A 1 110 ? 24.272 -6.957 -22.954 1.00 59.12 110 SER A N 1
ATOM 837 C CA . SER A 1 110 ? 23.230 -7.663 -22.206 1.00 59.12 110 SER A CA 1
ATOM 838 C C . SER A 1 110 ? 23.406 -7.493 -20.691 1.00 59.12 110 SER A C 1
ATOM 840 O O . SER A 1 110 ? 23.707 -8.455 -19.978 1.00 59.12 110 SER A O 1
ATOM 842 N N . ASP A 1 111 ? 23.261 -6.277 -20.172 1.00 66.94 111 ASP A N 1
ATOM 843 C CA . ASP A 1 111 ? 23.277 -6.057 -18.725 1.00 66.94 111 ASP A CA 1
ATOM 844 C C . ASP A 1 111 ? 21.890 -6.412 -18.154 1.00 66.94 111 ASP A C 1
ATOM 846 O O . ASP A 1 111 ? 21.032 -5.561 -17.927 1.00 66.94 111 ASP A O 1
ATOM 850 N N . SER A 1 112 ? 21.694 -7.716 -17.918 1.00 75.38 112 SER A N 1
ATOM 851 C CA . SER A 1 112 ? 20.447 -8.362 -17.454 1.00 75.38 112 SER A CA 1
ATOM 852 C C . SER A 1 112 ? 19.777 -7.736 -16.220 1.00 75.38 112 SER A C 1
ATOM 854 O O . SER A 1 112 ? 18.598 -7.980 -15.970 1.00 75.38 112 SER A O 1
ATOM 856 N N . LEU A 1 113 ? 20.503 -6.923 -15.446 1.00 81.75 113 LEU A N 1
ATOM 857 C CA . LEU A 1 113 ? 19.998 -6.285 -14.232 1.00 81.75 113 LEU A CA 1
ATOM 858 C C . LEU A 1 113 ? 18.946 -5.208 -14.516 1.00 81.75 113 LEU A C 1
ATOM 860 O O . LEU A 1 113 ? 17.957 -5.133 -13.789 1.00 81.75 113 LEU A O 1
ATOM 864 N N . PHE A 1 114 ? 19.129 -4.386 -15.553 1.00 82.44 114 PHE A N 1
ATOM 865 C CA . PHE A 1 114 ? 18.176 -3.312 -15.862 1.00 82.44 114 PHE A CA 1
ATOM 866 C C . PHE A 1 114 ? 16.913 -3.847 -16.535 1.00 82.44 114 PHE A C 1
ATOM 868 O O . PHE A 1 114 ? 15.821 -3.384 -16.218 1.00 82.44 114 PHE A O 1
ATOM 875 N N . ASP A 1 115 ? 17.043 -4.882 -17.365 1.00 82.12 115 ASP A N 1
ATOM 876 C CA . ASP A 1 115 ? 15.897 -5.583 -17.952 1.00 82.12 115 ASP A CA 1
ATOM 877 C C . ASP A 1 115 ? 15.076 -6.311 -16.884 1.00 82.12 115 ASP A C 1
ATOM 879 O O . ASP A 1 115 ? 13.844 -6.242 -16.880 1.00 82.12 115 ASP A O 1
ATOM 883 N N . LEU A 1 116 ? 15.748 -6.953 -15.920 1.00 86.88 116 LEU A N 1
ATOM 884 C CA . LEU A 1 116 ? 15.083 -7.539 -14.759 1.00 86.88 116 LEU A CA 1
ATOM 885 C C . LEU A 1 116 ? 14.420 -6.460 -13.896 1.00 86.88 116 LEU A C 1
ATOM 887 O O . LEU A 1 116 ? 13.308 -6.667 -13.419 1.00 86.88 116 LEU A O 1
ATOM 891 N N . GLY A 1 117 ? 15.067 -5.303 -13.728 1.00 87.75 117 GLY A N 1
ATOM 892 C CA . GLY A 1 117 ? 14.501 -4.142 -13.044 1.00 87.75 117 GLY A CA 1
ATOM 893 C C . GLY A 1 117 ? 13.230 -3.624 -13.723 1.00 87.75 117 GLY A C 1
ATOM 894 O O . GLY A 1 117 ? 12.214 -3.431 -13.055 1.00 87.75 117 GLY A O 1
ATOM 895 N N . ALA A 1 118 ? 13.239 -3.478 -15.049 1.00 86.94 118 ALA A N 1
ATOM 896 C CA . ALA A 1 118 ? 12.066 -3.088 -15.832 1.00 86.94 118 ALA A CA 1
ATOM 897 C C . ALA A 1 118 ? 10.927 -4.100 -15.683 1.00 86.94 118 ALA A C 1
ATOM 899 O O . ALA A 1 118 ? 9.784 -3.728 -15.416 1.00 86.94 118 ALA A O 1
ATOM 900 N N . LEU A 1 119 ? 11.235 -5.395 -15.792 1.00 89.94 119 LEU A N 1
ATOM 901 C CA . LEU A 1 119 ? 10.250 -6.456 -15.602 1.00 89.94 119 LEU A CA 1
ATOM 902 C C . LEU A 1 119 ? 9.666 -6.434 -14.183 1.00 89.94 119 LEU A C 1
ATOM 904 O O . LEU A 1 119 ? 8.447 -6.462 -14.014 1.00 89.94 119 LEU A O 1
ATOM 908 N N . ALA A 1 120 ? 10.525 -6.337 -13.166 1.00 90.88 120 ALA A N 1
ATOM 909 C CA . ALA A 1 120 ? 10.115 -6.277 -11.771 1.00 90.88 120 ALA A CA 1
ATOM 910 C C . ALA A 1 120 ? 9.191 -5.084 -11.520 1.00 90.88 120 ALA A C 1
ATOM 912 O O . ALA A 1 120 ? 8.170 -5.242 -10.856 1.00 90.88 120 ALA A O 1
ATOM 913 N N . THR A 1 121 ? 9.491 -3.917 -12.091 1.00 89.94 121 THR A N 1
ATOM 914 C CA . THR A 1 121 ? 8.689 -2.699 -11.901 1.00 89.94 121 THR A CA 1
ATOM 915 C C . THR A 1 121 ? 7.329 -2.814 -12.589 1.00 89.94 121 THR A C 1
ATOM 917 O O . THR A 1 121 ? 6.300 -2.535 -11.972 1.00 89.94 121 THR A O 1
ATOM 920 N N . ARG A 1 122 ? 7.295 -3.355 -13.814 1.00 89.88 122 ARG A N 1
ATOM 921 C CA . ARG A 1 122 ? 6.060 -3.607 -14.579 1.00 89.88 122 ARG A CA 1
ATOM 922 C C . ARG A 1 122 ? 5.132 -4.634 -13.938 1.00 89.88 122 ARG A C 1
ATOM 924 O O . ARG A 1 122 ? 3.927 -4.552 -14.139 1.00 89.88 122 ARG A O 1
ATOM 931 N N . ILE A 1 123 ? 5.666 -5.586 -13.174 1.00 94.19 123 ILE A N 1
ATOM 932 C CA . ILE A 1 123 ? 4.863 -6.543 -12.396 1.00 94.19 12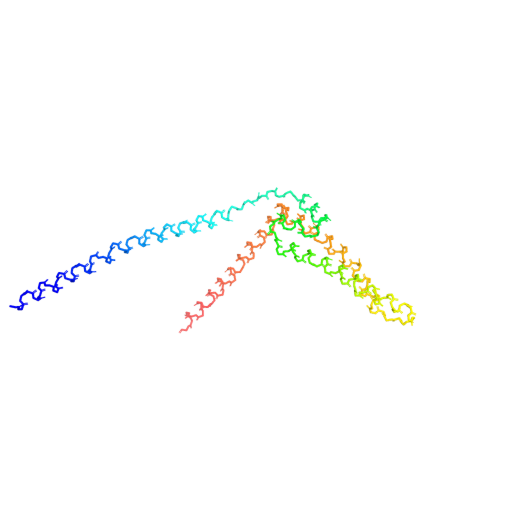3 ILE A CA 1
ATOM 933 C C . ILE A 1 123 ? 4.473 -5.938 -11.042 1.00 94.19 123 ILE A C 1
ATOM 935 O O . ILE A 1 123 ? 3.332 -6.084 -10.594 1.00 94.19 123 ILE A O 1
ATOM 939 N N . SER A 1 124 ? 5.397 -5.229 -10.393 1.00 92.56 124 SER A N 1
ATOM 940 C CA . SER A 1 124 ? 5.187 -4.650 -9.064 1.00 92.56 124 SER A CA 1
ATOM 941 C C . SER A 1 124 ? 4.120 -3.566 -9.077 1.00 92.56 124 SER A C 1
ATOM 943 O O . SER A 1 124 ? 3.334 -3.497 -8.140 1.00 92.56 124 SER A O 1
ATOM 945 N N . LEU A 1 125 ? 4.045 -2.747 -10.128 1.00 92.50 125 LEU A N 1
ATOM 946 C CA . LEU A 1 125 ? 3.118 -1.618 -10.179 1.00 92.50 125 LEU A CA 1
ATOM 947 C C . LEU A 1 125 ? 1.639 -2.067 -10.231 1.00 92.50 125 LEU A C 1
ATOM 949 O O . LEU A 1 125 ? 0.881 -1.648 -9.353 1.00 92.50 125 LEU A O 1
ATOM 953 N N . PRO A 1 126 ? 1.213 -2.987 -11.124 1.00 92.94 126 PRO A N 1
ATOM 954 C CA . PRO A 1 126 ? -0.122 -3.586 -11.061 1.00 92.94 126 PRO A CA 1
ATOM 955 C C . PRO A 1 126 ? -0.371 -4.347 -9.758 1.00 92.94 126 PRO A C 1
ATOM 957 O O . PRO A 1 126 ? -1.461 -4.263 -9.199 1.00 92.94 126 PRO A O 1
ATOM 960 N N . THR A 1 127 ? 0.637 -5.060 -9.242 1.00 94.56 127 THR A N 1
ATOM 961 C CA . THR A 1 127 ? 0.506 -5.824 -7.991 1.00 94.56 127 THR A CA 1
ATOM 962 C C . THR A 1 127 ? 0.229 -4.902 -6.804 1.00 94.56 127 THR A C 1
ATOM 964 O O . THR A 1 127 ? -0.693 -5.150 -6.028 1.00 94.56 127 THR A O 1
ATOM 967 N N . LEU A 1 128 ? 0.983 -3.808 -6.682 1.00 93.75 128 LEU A N 1
ATOM 968 C CA . LEU A 1 128 ? 0.812 -2.808 -5.632 1.00 93.75 128 LEU A CA 1
ATOM 969 C C . LEU A 1 128 ? -0.532 -2.085 -5.768 1.00 93.75 128 LEU A C 1
ATOM 971 O O . LEU A 1 128 ? -1.186 -1.811 -4.762 1.00 93.75 128 LEU A O 1
ATOM 975 N N . TRP A 1 129 ? -0.975 -1.822 -6.999 1.00 91.12 129 TRP A N 1
ATOM 976 C CA . TRP A 1 129 ? -2.275 -1.208 -7.256 1.00 91.12 129 TRP A CA 1
ATOM 977 C C . TRP A 1 129 ? -3.434 -2.125 -6.844 1.00 91.12 129 TRP A C 1
ATOM 979 O O . TRP A 1 129 ? -4.304 -1.704 -6.081 1.00 91.12 129 TRP A O 1
ATOM 989 N N . VAL A 1 130 ? -3.415 -3.398 -7.257 1.00 93.62 130 VAL A N 1
ATOM 990 C CA . VAL A 1 130 ? -4.420 -4.401 -6.860 1.00 93.62 130 VAL A CA 1
ATOM 991 C C . VAL A 1 130 ? -4.405 -4.628 -5.348 1.00 93.62 130 VAL A C 1
ATOM 993 O O . VAL A 1 130 ? -5.464 -4.741 -4.729 1.00 93.62 130 VAL A O 1
ATOM 996 N N . TYR A 1 131 ? -3.224 -4.630 -4.728 1.00 94.06 131 TYR A N 1
ATOM 997 C CA . TYR A 1 131 ? -3.095 -4.691 -3.275 1.00 94.06 131 TYR A CA 1
ATOM 998 C C . TYR A 1 131 ? -3.760 -3.486 -2.591 1.00 94.06 131 TYR A C 1
ATOM 1000 O O . TYR A 1 131 ? -4.570 -3.665 -1.681 1.00 94.06 131 TYR A O 1
ATOM 1008 N N . GLY A 1 132 ? -3.475 -2.262 -3.047 1.00 91.31 132 GLY A N 1
ATOM 1009 C CA . GLY A 1 132 ? -4.097 -1.044 -2.519 1.00 91.31 132 GLY A CA 1
ATOM 1010 C C . GLY A 1 132 ? -5.616 -1.018 -2.714 1.00 91.31 132 GLY A C 1
ATOM 1011 O O . GLY A 1 132 ? -6.353 -0.515 -1.862 1.00 91.31 132 GLY A O 1
ATOM 1012 N N . TRP A 1 133 ? -6.100 -1.610 -3.804 1.00 91.50 133 TRP A N 1
ATOM 1013 C CA . TRP A 1 133 ? -7.521 -1.781 -4.079 1.00 91.50 133 TRP A CA 1
ATOM 1014 C C . TRP A 1 133 ? -8.197 -2.746 -3.095 1.00 91.50 133 TRP A C 1
ATOM 1016 O O . TRP A 1 133 ? -9.142 -2.362 -2.402 1.00 91.50 133 TRP A O 1
ATOM 1026 N N . GLY A 1 134 ? -7.675 -3.969 -2.966 1.00 92.69 134 GLY A N 1
ATOM 1027 C CA . GLY A 1 134 ? -8.219 -4.981 -2.055 1.00 92.69 134 GLY A CA 1
ATOM 1028 C C . GLY A 1 134 ? -8.105 -4.583 -0.582 1.00 92.69 134 GLY A C 1
ATOM 1029 O O . GLY A 1 134 ? -9.028 -4.809 0.198 1.00 92.69 134 GLY A O 1
ATOM 1030 N N . SER A 1 135 ? -7.013 -3.917 -0.204 1.00 92.19 135 SER A N 1
ATOM 1031 C CA . SER A 1 135 ? -6.827 -3.394 1.151 1.00 92.19 135 SER A CA 1
ATOM 1032 C C . SER A 1 135 ? -7.877 -2.338 1.512 1.00 92.19 135 SER A C 1
ATOM 1034 O O . SER A 1 135 ? -8.386 -2.369 2.630 1.00 92.19 135 SER A O 1
ATOM 1036 N N . ALA A 1 136 ? -8.244 -1.445 0.584 1.00 92.25 136 ALA A N 1
ATOM 1037 C CA . ALA A 1 136 ? -9.294 -0.451 0.816 1.00 92.25 136 ALA A CA 1
ATOM 1038 C C . ALA A 1 136 ? -10.681 -1.094 0.993 1.00 92.25 136 ALA A C 1
ATOM 1040 O O . ALA A 1 136 ? -11.476 -0.644 1.819 1.00 92.25 136 ALA A O 1
ATOM 1041 N N . TYR A 1 137 ? -10.967 -2.166 0.251 1.00 92.00 137 TYR A N 1
ATOM 1042 C CA . TYR A 1 137 ? -12.190 -2.945 0.449 1.00 92.00 137 TYR A CA 1
ATOM 1043 C C . TYR A 1 137 ? -12.220 -3.581 1.846 1.00 92.00 137 TYR A C 1
ATOM 1045 O O . TYR A 1 137 ? -13.185 -3.431 2.587 1.00 92.00 137 TYR A O 1
ATOM 1053 N N . GLN A 1 138 ? -11.133 -4.241 2.249 1.00 90.12 138 GLN A N 1
ATOM 1054 C CA . GLN A 1 138 ? -11.064 -4.910 3.551 1.00 90.12 138 GLN A CA 1
ATOM 1055 C C . GLN A 1 138 ? -11.143 -3.928 4.723 1.00 90.12 138 GLN A C 1
AT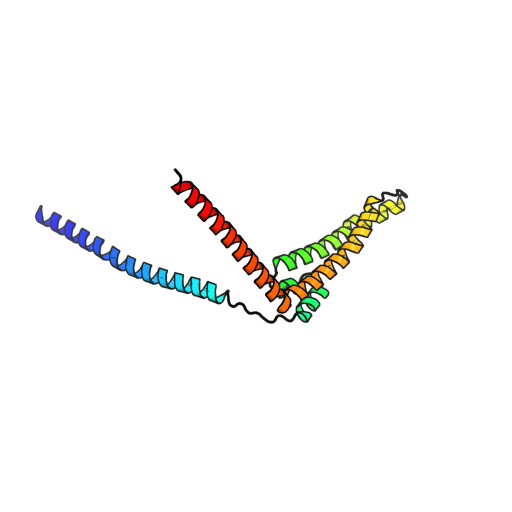OM 1057 O O . GLN A 1 138 ? -11.824 -4.212 5.703 1.00 90.12 138 GLN A O 1
ATOM 1062 N N . SER A 1 139 ? -10.503 -2.755 4.635 1.00 86.50 139 SER A N 1
ATOM 1063 C CA . SER A 1 139 ? -10.546 -1.778 5.731 1.00 86.50 139 SER A CA 1
ATOM 1064 C C . SER A 1 139 ? -11.898 -1.083 5.895 1.00 86.50 139 SER A C 1
ATOM 1066 O O . SER A 1 139 ? -12.121 -0.436 6.915 1.00 86.50 139 SER A O 1
ATOM 1068 N N . SER A 1 140 ? -12.826 -1.261 4.954 1.00 85.69 140 SER A N 1
ATOM 1069 C CA . SER A 1 140 ? -14.211 -0.779 5.052 1.00 85.69 140 SER A CA 1
ATOM 1070 C C . SER A 1 140 ? -15.227 -1.883 5.358 1.00 85.69 140 SER A C 1
ATOM 1072 O O . SER A 1 140 ? -16.357 -1.569 5.724 1.00 85.69 140 SER A O 1
ATOM 1074 N N . ASP A 1 141 ? -14.849 -3.162 5.255 1.00 87.69 141 ASP A N 1
ATOM 1075 C CA . ASP A 1 141 ? -15.745 -4.284 5.536 1.00 87.69 141 ASP A CA 1
ATOM 1076 C C . ASP A 1 141 ? -16.014 -4.410 7.053 1.00 87.69 141 ASP A C 1
ATOM 1078 O O . ASP A 1 141 ? -15.082 -4.662 7.832 1.00 87.69 141 ASP A O 1
ATOM 1082 N N . PRO A 1 142 ? -17.278 -4.283 7.509 1.00 83.62 142 PRO A N 1
ATOM 1083 C CA . PRO A 1 142 ? -17.618 -4.392 8.926 1.00 83.62 142 PRO A CA 1
ATOM 1084 C C . PRO A 1 142 ? -17.294 -5.772 9.518 1.00 83.62 142 PRO A C 1
ATOM 1086 O O . PRO A 1 142 ? -16.957 -5.867 10.701 1.00 83.62 142 PRO A O 1
ATOM 1089 N N . VAL A 1 143 ? -17.359 -6.846 8.720 1.00 87.31 143 VAL A N 1
ATOM 1090 C CA . VAL A 1 143 ? -17.027 -8.207 9.174 1.00 87.31 143 VAL A CA 1
ATOM 1091 C C . VAL A 1 143 ? -15.532 -8.309 9.463 1.00 87.31 143 VAL A C 1
ATOM 1093 O O . VAL A 1 143 ? -15.127 -8.843 10.501 1.00 87.31 143 VAL A O 1
ATOM 1096 N N . TYR A 1 144 ? -14.711 -7.747 8.575 1.00 85.31 144 TYR A N 1
ATOM 1097 C CA . TYR A 1 144 ? -13.263 -7.720 8.734 1.00 85.31 144 TYR A CA 1
ATOM 1098 C C . TYR A 1 144 ? -12.843 -6.857 9.928 1.00 85.31 144 TYR A C 1
ATOM 1100 O O . TYR A 1 144 ? -12.068 -7.311 10.772 1.00 85.31 144 TYR A O 1
ATOM 1108 N N . GLN A 1 145 ? -13.408 -5.654 10.069 1.00 83.94 145 GLN A N 1
ATOM 1109 C CA . GLN A 1 145 ? -13.106 -4.777 11.203 1.00 83.94 145 GLN A CA 1
ATOM 1110 C C . GLN A 1 145 ? -13.452 -5.416 12.551 1.00 83.94 145 GLN A C 1
ATOM 1112 O O . GLN A 1 145 ? -12.687 -5.292 13.511 1.00 83.94 145 GLN A O 1
ATOM 1117 N N . LYS A 1 146 ? -14.583 -6.129 12.632 1.00 85.75 146 LYS A N 1
ATOM 1118 C CA . LYS A 1 146 ? -14.966 -6.852 13.848 1.00 85.75 146 LYS A CA 1
ATOM 1119 C C . LYS A 1 146 ? -13.932 -7.919 14.209 1.00 85.75 146 LYS A C 1
ATOM 1121 O O . LYS A 1 146 ? -13.500 -7.976 15.356 1.00 85.75 146 LYS A O 1
ATOM 1126 N N . LYS A 1 147 ? -13.483 -8.704 13.226 1.00 87.69 147 LYS A N 1
ATOM 1127 C CA . LYS A 1 147 ? -12.469 -9.745 13.433 1.00 87.69 147 LYS A CA 1
ATOM 1128 C C . LYS A 1 147 ? -11.152 -9.167 13.956 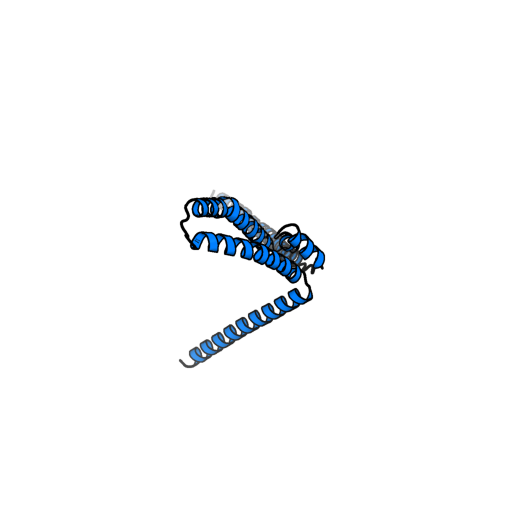1.00 87.69 147 LYS A C 1
ATOM 1130 O O . LYS A 1 147 ? -10.628 -9.667 14.945 1.00 87.69 147 LYS A O 1
ATOM 1135 N N . VAL A 1 148 ? -10.652 -8.092 13.342 1.00 86.62 148 VAL A N 1
ATOM 1136 C CA . VAL A 1 148 ? -9.409 -7.430 13.782 1.00 86.62 148 VAL A CA 1
ATOM 1137 C C . VAL A 1 148 ? -9.545 -6.905 15.213 1.00 86.62 148 VAL A C 1
ATOM 1139 O O . VAL A 1 148 ? -8.658 -7.113 16.037 1.00 86.62 148 VAL A O 1
ATOM 1142 N N . ARG A 1 149 ? -10.684 -6.287 15.546 1.00 84.56 149 ARG A N 1
ATOM 1143 C CA . ARG A 1 149 ? -10.962 -5.782 16.898 1.00 84.56 149 ARG A CA 1
ATOM 1144 C C . ARG A 1 149 ? -10.980 -6.899 17.944 1.00 84.56 149 ARG A C 1
ATOM 1146 O O . ARG A 1 149 ? -10.447 -6.719 19.038 1.00 84.56 149 ARG A O 1
ATOM 1153 N N . ASP A 1 150 ? -11.597 -8.032 17.626 1.00 89.81 150 ASP A N 1
ATOM 1154 C CA . ASP A 1 150 ? -11.670 -9.182 18.530 1.00 89.81 150 ASP A CA 1
ATOM 1155 C C . ASP A 1 150 ? -10.279 -9.820 18.726 1.00 89.81 150 ASP A C 1
ATOM 1157 O O . ASP A 1 150 ? -9.899 -10.137 19.856 1.00 89.81 150 ASP A O 1
ATOM 1161 N N . GLU A 1 151 ? -9.463 -9.907 17.668 1.00 90.19 151 GLU A N 1
ATOM 1162 C CA . GLU A 1 151 ? -8.063 -10.352 17.746 1.00 90.19 151 GLU A CA 1
ATOM 1163 C C . GLU A 1 151 ? -7.185 -9.410 18.589 1.00 90.19 151 GLU A C 1
ATOM 1165 O O . GLU A 1 151 ? -6.358 -9.871 19.378 1.00 90.19 151 GLU A O 1
ATOM 1170 N N . GLU A 1 152 ? -7.360 -8.092 18.468 1.00 89.56 152 GLU A N 1
ATOM 1171 C CA . GLU A 1 152 ? -6.638 -7.114 19.290 1.00 89.56 152 GLU A CA 1
ATOM 1172 C C . GLU A 1 152 ? -7.015 -7.200 20.771 1.00 89.56 152 GLU A C 1
ATOM 1174 O O . GLU A 1 152 ? -6.143 -7.094 21.637 1.00 89.56 152 GLU A O 1
ATOM 1179 N N . LYS A 1 153 ? -8.299 -7.421 21.081 1.00 90.69 153 LYS A N 1
ATOM 1180 C CA . LYS A 1 153 ? -8.758 -7.641 22.460 1.00 90.69 153 LYS A CA 1
ATOM 1181 C C . LYS A 1 153 ? -8.134 -8.902 23.053 1.00 90.69 153 LYS A C 1
ATOM 1183 O O . LYS A 1 153 ? -7.581 -8.833 24.147 1.00 90.69 153 LYS A O 1
ATOM 1188 N N . LEU A 1 154 ? -8.141 -10.005 22.303 1.00 92.50 154 LEU A N 1
ATOM 1189 C CA . LEU A 1 154 ? -7.497 -11.263 22.697 1.00 92.50 154 LEU A CA 1
ATOM 1190 C C . LEU A 1 154 ? -5.992 -11.089 22.944 1.00 92.50 154 LEU A C 1
ATOM 1192 O O . LEU A 1 154 ? -5.459 -11.611 23.922 1.00 92.50 154 LEU A O 1
ATOM 1196 N N . LYS A 1 155 ? -5.288 -10.335 22.089 1.00 93.25 155 LYS A N 1
ATOM 1197 C CA . LYS A 1 155 ? -3.860 -10.037 22.289 1.00 93.25 155 LYS A CA 1
ATOM 1198 C C . LYS A 1 155 ? -3.614 -9.247 23.573 1.00 93.25 155 LYS A C 1
ATOM 1200 O O . LYS A 1 155 ? -2.765 -9.651 24.363 1.00 93.25 155 LYS A O 1
ATOM 1205 N N . LYS A 1 156 ? -4.384 -8.183 23.817 1.00 92.25 156 LYS A N 1
ATOM 1206 C CA . LYS A 1 156 ? -4.271 -7.368 25.039 1.00 92.25 156 LYS A CA 1
ATOM 1207 C C . LYS A 1 156 ? -4.571 -8.178 26.302 1.00 92.25 156 LYS A C 1
ATOM 1209 O O . LYS A 1 156 ? -3.869 -8.030 27.298 1.00 92.25 156 LYS A O 1
ATOM 1214 N N . GLU A 1 157 ? -5.571 -9.056 26.259 1.00 92.06 157 GLU A N 1
ATOM 1215 C CA . GLU A 1 157 ? -5.896 -9.959 27.368 1.00 92.06 157 GLU A CA 1
ATOM 1216 C C . GLU A 1 157 ? -4.752 -10.943 27.650 1.00 92.06 157 GLU A C 1
ATOM 1218 O O . GLU A 1 157 ? -4.324 -11.095 28.794 1.00 92.06 157 GLU A O 1
ATOM 1223 N N . ASN A 1 158 ? -4.180 -11.551 26.609 1.00 92.12 158 ASN A N 1
ATOM 1224 C CA . ASN A 1 158 ? -3.032 -12.448 26.748 1.00 92.12 158 ASN A CA 1
ATOM 1225 C C . ASN A 1 158 ? -1.786 -11.734 27.297 1.00 92.12 158 ASN A C 1
ATOM 1227 O O . ASN A 1 158 ? -1.072 -12.291 28.134 1.00 92.12 158 ASN A O 1
ATOM 1231 N N . GLU A 1 159 ? -1.525 -10.500 26.864 1.00 92.50 159 GLU A N 1
ATOM 1232 C CA . GLU A 1 159 ? -0.430 -9.672 27.381 1.00 92.50 159 GLU A CA 1
ATOM 1233 C C . GLU A 1 159 ? -0.643 -9.288 28.854 1.00 92.50 159 GLU A C 1
ATOM 1235 O O . GLU A 1 159 ? 0.290 -9.381 29.660 1.00 92.50 159 GLU A O 1
ATOM 1240 N N . ALA A 1 160 ? -1.873 -8.935 29.238 1.00 90.50 160 ALA A N 1
ATOM 1241 C CA . ALA A 1 160 ? -2.238 -8.655 30.625 1.00 90.50 160 ALA A CA 1
ATOM 1242 C C . ALA A 1 160 ? -2.088 -9.900 31.517 1.00 90.50 160 ALA A C 1
ATOM 1244 O O . ALA A 1 160 ? -1.473 -9.824 32.583 1.00 90.50 160 ALA A O 1
ATOM 1245 N N . ASN A 1 161 ? -2.553 -11.063 31.053 1.00 88.88 161 ASN A N 1
ATOM 1246 C CA . ASN A 1 161 ? -2.428 -12.337 31.766 1.00 88.88 161 ASN A CA 1
ATOM 1247 C C . ASN A 1 161 ? -0.963 -12.762 31.934 1.00 88.88 161 ASN A C 1
ATOM 1249 O O . ASN A 1 161 ? -0.553 -13.183 33.017 1.00 88.88 161 ASN A O 1
ATOM 1253 N N . LYS A 1 162 ? -0.133 -12.594 30.896 1.00 89.75 162 LYS A N 1
ATOM 1254 C CA . LYS A 1 162 ? 1.315 -12.847 30.980 1.00 89.75 162 LYS A CA 1
ATOM 1255 C C . LYS A 1 162 ? 1.984 -11.940 32.016 1.00 89.75 162 LYS A C 1
ATOM 1257 O O . LYS A 1 162 ? 2.821 -12.399 32.790 1.00 89.75 162 LYS A O 1
ATOM 1262 N N . THR A 1 163 ? 1.596 -10.667 32.052 1.00 87.38 163 THR A N 1
ATOM 1263 C CA . THR A 1 163 ? 2.129 -9.681 33.003 1.00 87.38 163 THR A CA 1
ATOM 1264 C C . THR A 1 163 ? 1.700 -10.000 34.437 1.00 87.38 163 THR A C 1
ATOM 1266 O O . THR A 1 163 ? 2.530 -9.976 35.344 1.00 87.38 163 THR A O 1
ATOM 1269 N N . SER A 1 164 ? 0.435 -10.380 34.635 1.00 85.25 164 SER A N 1
ATOM 1270 C CA . SER A 1 164 ? -0.102 -10.817 35.928 1.00 85.25 164 SER A CA 1
ATOM 1271 C C . SER A 1 164 ? 0.628 -12.055 36.461 1.00 85.25 164 SER A C 1
ATOM 1273 O O . SER A 1 164 ? 1.121 -12.034 37.587 1.00 85.25 164 SER A O 1
ATOM 1275 N N . ASN A 1 165 ? 0.815 -13.083 35.627 1.00 81.81 165 ASN A N 1
ATOM 1276 C CA . ASN A 1 165 ? 1.538 -14.297 36.013 1.00 81.81 165 ASN A CA 1
ATOM 1277 C C . ASN A 1 165 ? 2.988 -14.012 36.431 1.00 81.81 165 ASN A C 1
ATOM 1279 O O . ASN A 1 165 ? 3.465 -14.569 37.421 1.00 81.81 165 ASN A O 1
ATOM 1283 N N . ASN A 1 166 ? 3.683 -13.120 35.721 1.00 84.00 166 ASN A N 1
ATOM 1284 C CA . ASN A 1 166 ? 5.043 -12.718 36.084 1.00 84.00 166 ASN A CA 1
ATOM 1285 C C . ASN A 1 166 ? 5.084 -11.990 37.440 1.00 84.00 166 ASN A C 1
ATOM 1287 O O . ASN A 1 166 ? 5.954 -12.274 38.261 1.00 84.00 166 ASN A O 1
ATOM 1291 N N . LEU A 1 167 ? 4.128 -11.095 37.710 1.00 77.19 167 LEU A N 1
ATOM 1292 C CA . LEU A 1 167 ? 4.017 -10.399 38.999 1.00 77.19 167 LEU A CA 1
ATOM 1293 C C . LEU A 1 167 ? 3.748 -11.372 40.156 1.00 77.19 167 LEU A C 1
ATOM 1295 O O . LEU A 1 167 ? 4.360 -11.255 41.219 1.00 77.19 167 LEU A O 1
ATOM 1299 N N . SER A 1 168 ? 2.884 -12.368 39.947 1.00 75.00 168 SER A N 1
ATOM 1300 C CA . SER A 1 168 ? 2.623 -13.414 40.941 1.00 75.00 168 SER A CA 1
ATOM 1301 C C . SER A 1 168 ? 3.870 -14.246 41.250 1.00 75.00 168 SER A C 1
ATOM 1303 O O . SER A 1 168 ? 4.127 -14.540 42.417 1.00 75.00 168 SER A O 1
ATOM 1305 N N . GLN A 1 169 ? 4.678 -14.586 40.237 1.00 7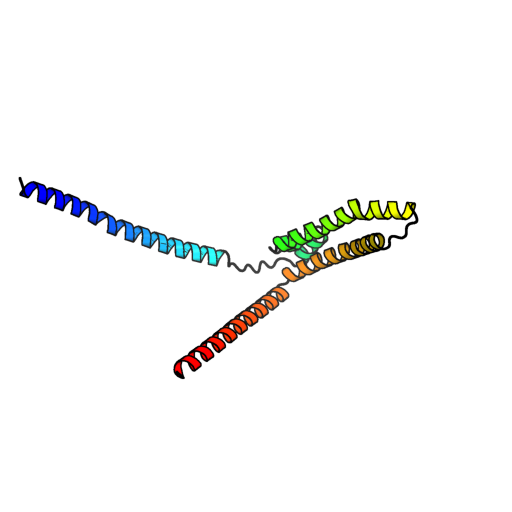1.44 169 GLN A N 1
ATOM 1306 C CA . GLN A 1 169 ? 5.945 -15.300 40.441 1.00 71.44 169 GLN A CA 1
ATOM 1307 C C . GLN A 1 169 ? 6.963 -14.469 41.235 1.00 71.44 169 GLN A C 1
ATOM 1309 O O . GLN A 1 169 ? 7.609 -15.006 42.133 1.00 71.44 169 GLN A O 1
ATOM 1314 N N . ILE A 1 170 ? 7.075 -13.164 40.964 1.00 74.81 170 ILE A N 1
ATOM 1315 C CA . ILE A 1 170 ? 7.979 -12.264 41.701 1.00 74.81 170 ILE A CA 1
ATOM 1316 C C . ILE A 1 170 ? 7.572 -12.167 43.179 1.00 74.81 170 ILE A C 1
ATOM 1318 O O . ILE A 1 170 ? 8.420 -12.312 44.060 1.00 74.81 170 ILE A O 1
ATOM 1322 N N . ASN A 1 171 ? 6.277 -11.997 43.466 1.00 66.31 171 ASN A N 1
ATOM 1323 C CA . ASN A 1 171 ? 5.786 -11.946 44.846 1.00 66.31 171 ASN A CA 1
ATOM 1324 C C . ASN A 1 171 ? 6.036 -13.266 45.591 1.00 66.31 171 ASN A C 1
ATOM 1326 O O . ASN A 1 171 ? 6.469 -13.242 46.739 1.00 66.31 171 ASN A O 1
ATOM 1330 N N . LEU A 1 172 ? 5.834 -14.417 44.940 1.00 66.56 172 LEU A N 1
ATOM 1331 C CA . LEU A 1 172 ? 6.121 -15.729 45.536 1.00 66.56 172 LEU A CA 1
ATOM 1332 C C . LEU A 1 172 ? 7.603 -15.916 45.901 1.00 66.56 172 LEU A C 1
ATOM 1334 O O . LEU A 1 172 ? 7.901 -16.554 46.909 1.00 66.56 172 LEU A O 1
ATOM 1338 N N . ILE A 1 173 ? 8.530 -15.357 45.117 1.00 70.06 173 ILE A N 1
ATOM 1339 C CA . ILE A 1 173 ? 9.967 -15.381 45.432 1.00 70.06 173 ILE A CA 1
ATOM 1340 C C . ILE A 1 173 ? 10.273 -14.468 46.629 1.00 70.06 173 ILE A C 1
ATOM 1342 O O . ILE A 1 173 ? 11.049 -14.856 47.498 1.00 70.06 173 ILE A O 1
ATOM 1346 N N . SER A 1 174 ? 9.627 -13.301 46.724 1.00 63.97 174 SER A N 1
ATOM 1347 C CA . SER A 1 174 ? 9.856 -12.345 47.817 1.00 63.97 174 SER A CA 1
ATOM 1348 C C . SER A 1 174 ? 9.436 -12.852 49.202 1.00 63.97 174 SER A C 1
ATOM 1350 O O . SER A 1 174 ? 9.983 -12.371 50.184 1.00 63.97 174 SER A O 1
ATOM 1352 N N . TYR A 1 175 ? 8.485 -13.787 49.307 1.00 65.88 175 TYR A N 1
ATOM 1353 C CA . TYR A 1 175 ? 8.069 -14.380 50.592 1.00 65.88 175 TYR A CA 1
ATOM 1354 C C . TYR A 1 175 ? 8.924 -15.584 51.027 1.00 65.88 175 TYR A C 1
ATOM 1356 O O . TYR A 1 175 ? 8.707 -16.131 52.108 1.00 65.88 175 TYR A O 1
ATOM 1364 N N . ARG A 1 176 ? 9.855 -16.044 50.179 1.00 60.31 176 ARG A N 1
ATOM 1365 C CA . ARG A 1 176 ? 10.748 -17.181 50.465 1.00 60.31 176 ARG A CA 1
ATOM 1366 C C . ARG A 1 176 ? 12.115 -16.778 51.035 1.00 60.31 176 ARG A C 1
ATOM 1368 O O . ARG A 1 176 ? 12.887 -17.678 51.363 1.00 60.31 176 ARG A O 1
ATOM 1375 N N . PHE A 1 177 ? 12.397 -15.482 51.145 1.00 55.78 177 PHE A N 1
ATOM 1376 C CA . PHE A 1 177 ? 13.591 -14.910 51.775 1.00 55.78 177 PHE A CA 1
ATOM 1377 C C . PHE A 1 177 ? 13.192 -14.133 53.028 1.00 55.78 177 PHE A C 1
ATOM 1379 O O . PHE A 1 177 ? 13.992 -14.152 53.988 1.00 55.78 177 PHE A O 1
#

pLDDT: mean 78.04, std 15.81, range [45.81, 96.0]

Sequence (177 aa):
MKKLLTAIILFTLIINNGNSYALNIEYKAKTESLVKISQLIELGDKDDSINNKNPILAAGLSFVIPGAGQIYNGEIIKGISIFIGVIGLGLLDYFIIEPIAKQNDISKKSDSLFDLGALATRISLPTLWVYGWGSAYQSSDPVYQKKVRDEEKLKKENEANKTSNNLSQINLISYRF